Protein AF-A0A6N9CS00-F1 (afdb_monomer)

Structure (mmCIF, N/CA/C/O backbone):
data_AF-A0A6N9CS00-F1
#
_entry.id   AF-A0A6N9CS00-F1
#
loop_
_atom_site.group_PDB
_atom_site.id
_atom_site.type_symbol
_atom_site.label_atom_id
_atom_site.label_alt_id
_atom_site.label_comp_id
_atom_site.label_asym_id
_atom_site.label_entity_id
_atom_site.label_seq_id
_atom_site.pdbx_PDB_ins_code
_atom_site.Cartn_x
_atom_site.Cartn_y
_atom_site.Cartn_z
_atom_site.occupancy
_atom_site.B_iso_or_equiv
_atom_site.auth_seq_id
_atom_site.auth_comp_id
_atom_site.auth_asym_id
_atom_site.auth_atom_id
_atom_site.pdbx_PDB_model_num
ATOM 1 N N . MET A 1 1 ? 50.406 -4.385 -20.355 1.00 75.94 1 MET A N 1
ATOM 2 C CA . MET A 1 1 ? 49.691 -4.016 -19.110 1.00 75.94 1 MET A CA 1
ATOM 3 C C . MET A 1 1 ? 48.475 -3.121 -19.361 1.00 75.94 1 MET A C 1
ATOM 5 O O . MET A 1 1 ? 47.387 -3.531 -18.997 1.00 75.94 1 MET A O 1
ATOM 9 N N . ARG A 1 2 ? 48.601 -1.969 -20.044 1.00 88.00 2 ARG A N 1
ATOM 10 C CA . ARG A 1 2 ? 47.455 -1.076 -20.347 1.00 88.00 2 ARG A CA 1
ATOM 11 C C . ARG A 1 2 ? 46.320 -1.743 -21.143 1.00 88.00 2 ARG A C 1
ATOM 13 O O . ARG A 1 2 ? 45.169 -1.620 -20.753 1.00 88.00 2 ARG A O 1
ATOM 20 N N . LEU A 1 3 ? 46.646 -2.503 -22.193 1.00 91.25 3 LEU A N 1
ATOM 21 C CA . LEU A 1 3 ? 45.647 -3.231 -22.994 1.00 91.25 3 LEU A CA 1
ATOM 22 C C . LEU A 1 3 ? 44.893 -4.287 -22.167 1.00 91.25 3 LEU A C 1
ATOM 24 O O . LEU A 1 3 ? 43.679 -4.395 -22.264 1.00 91.25 3 LEU A O 1
ATOM 28 N N . LEU A 1 4 ? 45.610 -5.015 -21.307 1.00 92.88 4 LEU A N 1
ATOM 29 C CA . LEU A 1 4 ? 45.030 -6.038 -20.434 1.00 92.88 4 LEU A CA 1
ATOM 30 C C . LEU A 1 4 ? 44.047 -5.422 -19.426 1.00 92.88 4 LEU A C 1
ATOM 32 O O . LEU A 1 4 ? 42.964 -5.955 -19.228 1.00 92.88 4 LEU A O 1
ATOM 36 N N . ILE A 1 5 ? 44.389 -4.263 -18.854 1.00 95.31 5 ILE A N 1
ATO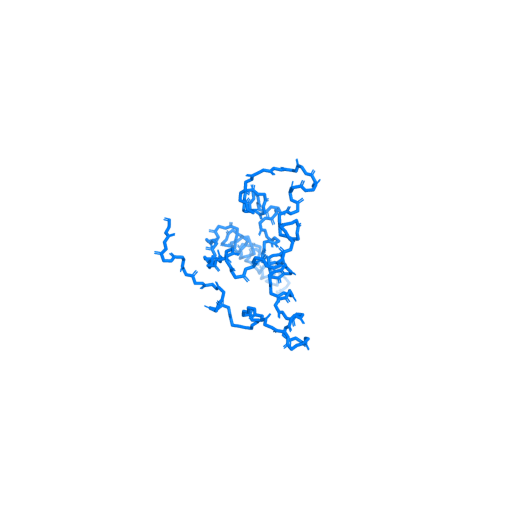M 37 C CA . ILE A 1 5 ? 43.504 -3.520 -17.946 1.00 95.31 5 ILE A CA 1
ATOM 38 C C . ILE A 1 5 ? 42.234 -3.064 -18.675 1.00 95.31 5 ILE A C 1
ATOM 40 O O . ILE A 1 5 ? 41.142 -3.244 -18.150 1.00 95.31 5 ILE A O 1
ATOM 44 N N . ILE A 1 6 ? 42.356 -2.527 -19.894 1.00 96.62 6 ILE A N 1
ATOM 45 C CA . ILE A 1 6 ? 41.197 -2.083 -20.687 1.00 96.62 6 ILE A CA 1
ATOM 46 C C . ILE A 1 6 ? 40.255 -3.255 -20.981 1.00 96.62 6 ILE A C 1
ATOM 48 O O . ILE A 1 6 ? 39.047 -3.123 -20.804 1.00 96.62 6 ILE A O 1
ATOM 52 N N . VAL A 1 7 ? 40.802 -4.408 -21.378 1.00 96.56 7 VAL A N 1
ATOM 53 C CA . VAL A 1 7 ? 40.005 -5.614 -21.647 1.00 96.56 7 VAL A CA 1
ATOM 54 C C . VAL A 1 7 ? 39.290 -6.086 -20.382 1.00 96.56 7 VAL A C 1
ATOM 56 O O . VAL A 1 7 ? 38.091 -6.339 -20.427 1.00 96.56 7 VAL A O 1
ATOM 59 N N . VAL A 1 8 ? 39.982 -6.146 -19.242 1.00 96.94 8 VAL A N 1
ATOM 60 C CA . VAL A 1 8 ? 39.372 -6.557 -17.966 1.00 96.94 8 VAL A CA 1
ATOM 61 C C . VAL A 1 8 ? 38.256 -5.600 -17.543 1.00 96.94 8 VAL A C 1
ATOM 63 O O . VAL A 1 8 ? 37.189 -6.056 -17.143 1.00 96.94 8 VAL A O 1
ATOM 66 N N . VAL A 1 9 ? 38.456 -4.287 -17.676 1.00 96.94 9 VAL A N 1
ATOM 67 C CA . VAL A 1 9 ? 37.423 -3.290 -17.352 1.00 96.94 9 VAL A CA 1
ATOM 68 C C . VAL A 1 9 ? 36.222 -3.416 -18.290 1.00 96.94 9 VAL A C 1
ATOM 70 O O . VAL A 1 9 ? 35.089 -3.415 -17.821 1.00 96.94 9 VAL A O 1
ATOM 73 N N . ALA A 1 10 ? 36.439 -3.583 -19.596 1.00 96.94 10 ALA A N 1
ATOM 74 C CA . ALA A 1 10 ? 35.349 -3.777 -20.552 1.00 96.94 10 ALA A CA 1
ATOM 75 C C . ALA A 1 10 ? 34.547 -5.060 -20.259 1.00 96.94 10 ALA A C 1
ATOM 77 O O . ALA A 1 10 ? 33.315 -5.045 -20.286 1.00 96.94 10 ALA A O 1
ATOM 78 N N . LEU A 1 11 ? 35.226 -6.157 -19.910 1.00 97.19 11 LEU A N 1
ATOM 79 C CA . LEU A 1 11 ? 34.578 -7.406 -19.498 1.00 97.19 11 LEU A CA 1
ATOM 80 C C . LEU A 1 11 ? 33.794 -7.240 -18.188 1.00 97.19 11 LEU A C 1
ATOM 82 O O . LEU A 1 11 ? 32.672 -7.724 -18.079 1.00 97.19 11 LEU A O 1
ATOM 86 N N . ALA A 1 12 ? 34.333 -6.507 -17.214 1.00 96.88 12 ALA A N 1
ATOM 87 C CA . ALA A 1 12 ? 33.630 -6.229 -15.964 1.00 96.88 12 ALA A CA 1
ATOM 88 C C . ALA A 1 12 ? 32.376 -5.363 -16.181 1.00 96.88 12 ALA A C 1
ATOM 90 O O . ALA A 1 12 ? 31.329 -5.648 -15.607 1.00 96.88 12 ALA A O 1
ATOM 91 N N . LEU A 1 13 ? 32.455 -4.338 -17.037 1.00 96.81 13 LEU A N 1
ATOM 92 C CA . LEU A 1 13 ? 31.320 -3.464 -17.354 1.00 96.81 13 LEU A CA 1
ATOM 93 C C . LEU A 1 13 ? 30.221 -4.194 -18.133 1.00 96.81 13 LEU A C 1
ATOM 95 O O . LEU A 1 13 ? 29.041 -4.005 -17.852 1.00 96.81 13 LEU A O 1
ATOM 99 N N . THR A 1 14 ? 30.595 -5.044 -19.090 1.00 95.00 14 THR A N 1
ATOM 100 C CA . THR A 1 14 ? 29.625 -5.862 -19.838 1.00 95.00 14 THR A CA 1
ATOM 101 C C . THR A 1 14 ? 28.945 -6.889 -18.937 1.00 95.00 14 THR A C 1
ATOM 103 O O . THR A 1 14 ? 27.725 -7.032 -19.005 1.00 95.00 14 THR A O 1
ATOM 106 N N . LEU A 1 15 ? 29.699 -7.535 -18.039 1.00 95.56 15 LEU A N 1
ATOM 107 C CA . LEU A 1 15 ? 29.137 -8.433 -17.033 1.00 95.56 15 LEU A CA 1
ATOM 108 C C . LEU A 1 15 ? 28.180 -7.691 -16.092 1.00 95.56 15 LEU A C 1
ATOM 110 O O . LEU A 1 15 ? 27.067 -8.162 -15.887 1.00 95.56 15 LEU A O 1
ATOM 114 N N . TRP A 1 16 ? 28.573 -6.521 -15.575 1.00 94.62 16 TRP A N 1
ATOM 115 C CA . TRP A 1 16 ? 27.708 -5.675 -14.744 1.00 94.62 16 TRP A CA 1
ATOM 116 C C . TRP A 1 16 ? 26.411 -5.316 -15.467 1.00 94.62 16 TRP A C 1
ATOM 118 O O . TRP A 1 16 ? 25.324 -5.424 -14.903 1.00 94.62 16 TRP A O 1
ATOM 128 N N . PHE A 1 17 ? 26.505 -4.864 -16.719 1.00 94.00 17 PHE A N 1
ATOM 129 C CA . PHE A 1 17 ? 25.325 -4.492 -17.491 1.00 94.00 17 PHE A CA 1
ATOM 130 C C . PHE A 1 17 ? 24.374 -5.687 -17.643 1.00 94.00 17 PHE A C 1
ATOM 132 O O . PHE A 1 17 ? 23.186 -5.567 -17.340 1.00 94.00 17 PHE A O 1
ATOM 139 N N . TRP A 1 18 ? 24.906 -6.857 -18.004 1.00 92.69 18 TRP A N 1
ATOM 140 C CA . TRP A 1 18 ? 24.124 -8.081 -18.176 1.00 92.69 18 TRP A CA 1
ATOM 141 C C . TRP A 1 18 ? 23.458 -8.564 -16.878 1.00 92.69 18 TRP A C 1
ATOM 143 O O . TRP A 1 18 ? 22.273 -8.908 -16.884 1.00 92.69 18 TRP A O 1
ATOM 153 N N . THR A 1 19 ? 24.171 -8.541 -15.747 1.00 92.19 19 THR A N 1
ATOM 154 C CA . THR A 1 19 ? 23.593 -8.921 -14.448 1.00 92.19 19 THR A CA 1
ATOM 155 C C . THR A 1 19 ? 22.532 -7.927 -13.989 1.00 92.19 19 THR A C 1
ATOM 157 O O . THR A 1 19 ? 21.490 -8.342 -13.486 1.00 92.19 19 THR A O 1
ATOM 160 N N . SER A 1 20 ? 22.747 -6.628 -14.216 1.00 89.06 20 SER A N 1
ATOM 161 C CA . SER A 1 20 ? 21.789 -5.585 -13.841 1.00 89.06 20 SER A CA 1
ATOM 162 C C . SER A 1 20 ? 20.470 -5.696 -14.611 1.00 89.06 20 SER A C 1
ATOM 164 O O . SER A 1 20 ? 19.400 -5.554 -14.023 1.00 89.06 20 SER A O 1
ATOM 166 N N . GLU A 1 21 ? 20.534 -6.007 -15.905 1.00 89.06 21 GLU A N 1
ATOM 167 C CA . GLU A 1 21 ? 19.356 -6.201 -16.751 1.00 89.06 21 GLU A CA 1
ATOM 168 C C . GLU A 1 21 ? 18.607 -7.479 -16.365 1.00 89.06 21 GLU A C 1
ATOM 170 O O . GLU A 1 21 ? 17.385 -7.476 -16.226 1.00 89.06 21 GLU A O 1
ATOM 175 N N . THR A 1 22 ? 19.343 -8.563 -16.110 1.00 87.19 22 THR A N 1
ATOM 176 C CA . THR A 1 22 ? 18.754 -9.826 -15.651 1.00 87.19 22 THR A CA 1
ATOM 177 C C . THR A 1 22 ? 18.038 -9.641 -14.313 1.00 87.19 22 THR A C 1
ATOM 179 O O . THR A 1 22 ? 16.895 -10.061 -14.168 1.00 87.19 22 THR A O 1
ATOM 182 N N . GLN A 1 23 ? 18.658 -8.949 -13.351 1.00 85.12 23 GLN A N 1
ATOM 183 C CA . GLN A 1 23 ? 18.031 -8.649 -12.063 1.00 85.12 23 GLN A CA 1
ATOM 184 C C . GLN A 1 23 ? 16.757 -7.810 -12.229 1.00 85.12 23 GLN A C 1
ATOM 186 O O . GLN A 1 23 ? 15.753 -8.103 -11.585 1.00 85.12 23 GLN A O 1
ATOM 191 N N . ARG A 1 24 ? 16.769 -6.794 -13.103 1.00 82.44 24 ARG A N 1
ATOM 192 C CA . ARG A 1 24 ? 15.582 -5.966 -13.379 1.00 82.44 24 ARG A CA 1
ATOM 193 C C . ARG A 1 24 ? 14.423 -6.795 -13.920 1.00 82.44 24 ARG A C 1
ATOM 195 O O . ARG A 1 24 ? 13.307 -6.625 -13.444 1.00 82.44 24 ARG A O 1
ATOM 202 N N . ARG A 1 25 ? 14.688 -7.704 -14.862 1.00 82.31 25 ARG A N 1
ATOM 203 C CA . ARG A 1 25 ? 13.663 -8.602 -15.420 1.00 82.31 25 ARG A CA 1
ATOM 204 C C . ARG A 1 25 ? 13.099 -9.543 -14.368 1.00 82.31 25 ARG A C 1
ATOM 206 O O . ARG A 1 25 ? 11.890 -9.618 -14.220 1.00 82.31 25 ARG A O 1
ATOM 213 N N . MET A 1 26 ? 13.967 -10.179 -13.583 1.00 82.00 26 MET A N 1
ATOM 214 C CA . MET A 1 26 ? 13.540 -11.098 -12.524 1.00 82.00 26 MET A CA 1
ATOM 215 C C . MET A 1 26 ? 12.653 -10.412 -11.480 1.00 82.00 26 MET A C 1
ATOM 217 O O . MET A 1 26 ? 11.714 -11.026 -10.995 1.00 82.00 26 MET A O 1
ATOM 221 N N . VAL A 1 27 ? 12.936 -9.151 -11.135 1.00 79.12 27 VAL A N 1
ATOM 222 C CA . VAL A 1 27 ? 12.090 -8.369 -10.219 1.00 79.12 27 VAL A CA 1
ATOM 223 C C . VAL A 1 27 ? 10.778 -7.957 -10.887 1.00 79.12 27 VAL A C 1
ATOM 225 O O . VAL A 1 27 ? 9.735 -8.033 -10.250 1.00 79.12 27 VAL A O 1
ATOM 228 N N . ALA A 1 28 ? 10.814 -7.544 -12.156 1.00 77.31 28 ALA A N 1
ATOM 229 C CA . ALA A 1 28 ? 9.620 -7.131 -12.892 1.00 77.31 28 ALA A CA 1
ATOM 230 C C . ALA A 1 28 ? 8.642 -8.287 -13.166 1.00 77.31 28 ALA A C 1
ATOM 232 O O . ALA A 1 28 ? 7.448 -8.049 -13.292 1.00 77.31 28 ALA A O 1
ATOM 233 N N . GLU A 1 29 ? 9.145 -9.517 -13.265 1.00 77.44 29 GLU A N 1
ATOM 234 C CA . GLU A 1 29 ? 8.356 -10.731 -13.5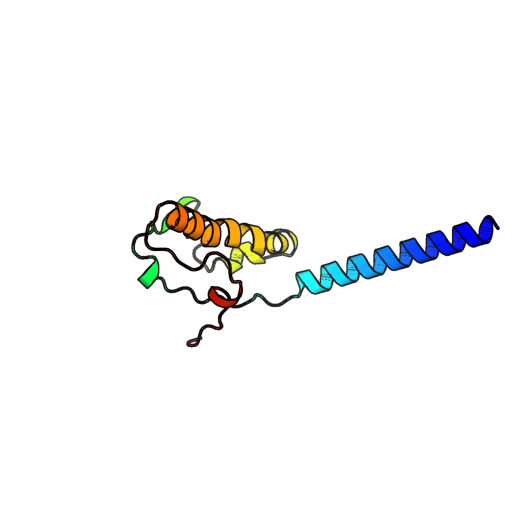17 1.00 77.44 29 GLU A CA 1
ATOM 235 C C . GLU A 1 29 ? 8.086 -11.542 -12.235 1.00 77.44 29 GLU A C 1
ATOM 237 O O . GLU A 1 29 ? 7.468 -12.608 -12.293 1.00 77.44 29 GLU A O 1
ATOM 242 N N . ALA A 1 30 ? 8.566 -11.079 -11.075 1.00 80.50 30 ALA A N 1
ATOM 243 C CA . ALA A 1 30 ? 8.354 -11.779 -9.816 1.00 80.50 30 ALA A CA 1
ATOM 244 C C . ALA A 1 30 ? 6.856 -11.795 -9.464 1.00 80.50 30 ALA A C 1
ATOM 246 O O . ALA A 1 30 ? 6.207 -10.749 -9.512 1.00 80.50 30 ALA A O 1
ATOM 247 N N . PRO A 1 31 ? 6.294 -12.953 -9.073 1.00 82.44 31 PRO A N 1
ATOM 248 C CA . PRO A 1 31 ? 4.898 -13.019 -8.676 1.00 82.44 31 PRO A CA 1
ATOM 249 C C . PRO A 1 31 ? 4.663 -12.193 -7.411 1.00 82.44 31 PRO A C 1
ATOM 251 O O . PRO A 1 31 ? 5.492 -12.178 -6.495 1.00 82.44 31 PRO A O 1
ATOM 254 N N . LEU A 1 32 ? 3.492 -11.562 -7.339 1.00 86.12 32 LEU A N 1
ATOM 255 C CA . LEU A 1 32 ? 3.057 -10.870 -6.135 1.00 86.12 32 LEU A CA 1
ATOM 256 C C . LEU A 1 32 ? 2.951 -11.855 -4.971 1.00 86.12 32 LEU A C 1
ATOM 258 O O . LEU A 1 32 ? 2.349 -12.926 -5.088 1.00 86.12 32 LEU A O 1
ATOM 262 N N . LEU A 1 33 ? 3.529 -11.479 -3.831 1.00 89.31 33 LEU A N 1
ATOM 263 C CA . LEU A 1 33 ? 3.348 -12.240 -2.605 1.00 89.31 33 LEU A CA 1
ATOM 264 C C . LEU A 1 33 ? 1.902 -12.058 -2.135 1.00 89.31 33 LEU A C 1
ATOM 266 O O . LEU A 1 33 ? 1.475 -10.913 -1.956 1.00 89.31 33 LEU A O 1
ATOM 270 N N . PRO A 1 34 ? 1.150 -13.149 -1.908 1.00 89.62 34 PRO A N 1
ATOM 271 C CA . PRO A 1 34 ? -0.226 -13.036 -1.461 1.00 89.62 34 PRO A CA 1
ATOM 272 C C . PRO A 1 34 ? -0.270 -12.346 -0.100 1.00 89.62 34 PRO A C 1
ATOM 274 O O . PRO A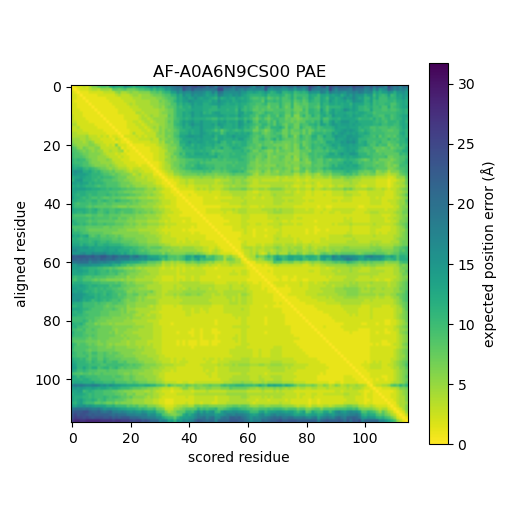 1 34 ? 0.650 -12.488 0.707 1.00 89.62 34 PRO A O 1
ATOM 277 N N . VAL A 1 35 ? -1.337 -11.596 0.138 1.00 89.38 35 VAL A N 1
ATOM 278 C CA . VAL A 1 35 ? -1.648 -10.975 1.424 1.00 89.38 35 VAL A CA 1
ATOM 279 C C . VAL A 1 35 ? -3.105 -11.282 1.711 1.00 89.38 35 VAL A C 1
ATOM 281 O O . VAL A 1 35 ? -3.962 -11.028 0.867 1.00 89.38 35 VAL A O 1
ATOM 284 N N . ASN A 1 36 ? -3.391 -11.805 2.898 1.00 85.62 36 ASN A N 1
ATOM 285 C CA . ASN A 1 36 ? -4.768 -11.932 3.353 1.00 85.62 36 ASN A CA 1
ATOM 286 C C . ASN A 1 36 ? -5.242 -10.579 3.898 1.00 85.62 36 ASN A C 1
ATOM 288 O O . ASN A 1 36 ? -4.600 -10.000 4.778 1.00 85.62 36 ASN A O 1
ATOM 292 N N . PHE A 1 37 ? -6.361 -10.082 3.374 1.00 88.50 37 PHE A N 1
ATOM 293 C CA . PHE A 1 37 ? -6.966 -8.825 3.793 1.00 88.50 37 PHE A CA 1
ATOM 294 C C . PHE A 1 37 ? -8.449 -9.014 4.127 1.00 88.50 37 PHE A C 1
ATOM 296 O O . PHE A 1 37 ? -9.304 -9.130 3.247 1.00 88.50 37 PHE A O 1
ATOM 303 N N . ALA A 1 38 ? -8.771 -8.980 5.419 1.00 90.25 38 ALA A N 1
ATOM 304 C CA . ALA A 1 38 ? -10.144 -9.055 5.898 1.00 90.25 38 ALA A CA 1
ATOM 305 C C . ALA A 1 38 ? -10.725 -7.649 6.125 1.00 90.25 38 ALA A C 1
ATOM 307 O O . ALA A 1 38 ? -10.362 -6.949 7.073 1.00 90.25 38 ALA A O 1
ATOM 308 N N . HIS A 1 39 ? -11.707 -7.255 5.307 1.00 92.88 39 HIS A N 1
ATOM 309 C CA . HIS A 1 39 ? -12.459 -6.005 5.504 1.00 92.88 39 HIS A CA 1
ATOM 310 C C . HIS A 1 39 ? -13.141 -5.935 6.881 1.00 92.88 39 HIS A C 1
ATOM 312 O O . HIS A 1 39 ? -13.306 -4.852 7.439 1.00 92.88 39 HIS A O 1
ATOM 318 N N . ALA A 1 40 ? -13.518 -7.086 7.452 1.00 93.94 40 ALA A N 1
ATOM 319 C CA . ALA A 1 40 ? -14.128 -7.165 8.778 1.00 93.94 40 ALA A CA 1
ATOM 320 C C . ALA A 1 40 ? -13.227 -6.580 9.882 1.00 93.94 40 ALA A C 1
ATOM 322 O O . ALA A 1 40 ? -13.740 -5.933 10.799 1.00 93.94 40 ALA A O 1
ATOM 323 N N . ASP A 1 41 ? -11.909 -6.747 9.748 1.00 94.12 41 ASP A N 1
ATOM 324 C CA . ASP A 1 41 ? -10.912 -6.258 10.706 1.00 94.12 41 ASP A CA 1
ATOM 325 C C . ASP A 1 41 ? -10.599 -4.764 10.518 1.00 94.12 41 ASP A C 1
ATOM 327 O O . ASP A 1 41 ? -10.089 -4.121 11.430 1.00 94.12 41 ASP A O 1
ATOM 331 N N . HIS A 1 42 ? -10.972 -4.188 9.369 1.00 95.75 42 HIS A N 1
ATOM 332 C CA . HIS A 1 42 ? -10.717 -2.789 8.998 1.00 95.75 42 HIS A CA 1
ATOM 333 C C . HIS A 1 42 ? -11.988 -1.931 8.969 1.00 95.75 42 HIS A C 1
ATOM 335 O O . HIS A 1 42 ? -11.976 -0.799 8.500 1.00 95.75 42 HIS A O 1
ATOM 341 N N . ARG A 1 43 ? -13.107 -2.440 9.493 1.00 95.75 43 ARG A N 1
ATOM 342 C CA . ARG A 1 43 ? -14.422 -1.769 9.457 1.00 95.75 43 ARG A CA 1
ATOM 343 C C . ARG A 1 43 ? -14.479 -0.401 10.153 1.00 95.75 43 ARG A C 1
ATOM 345 O O . ARG A 1 43 ? -15.469 0.307 10.006 1.00 95.75 43 ARG A O 1
ATOM 352 N N . THR A 1 44 ? -13.491 -0.086 10.990 1.00 95.38 44 THR A N 1
ATOM 353 C CA . THR A 1 44 ? -13.367 1.205 11.684 1.00 95.38 44 THR A CA 1
ATOM 354 C C . THR A 1 44 ? -12.591 2.238 10.877 1.00 95.38 44 THR A C 1
ATOM 356 O O . THR A 1 44 ? -12.628 3.414 11.229 1.00 95.38 44 THR A O 1
ATOM 359 N N . GLU A 1 45 ? -11.898 1.813 9.821 1.00 96.50 45 GLU A N 1
ATOM 360 C CA . GLU A 1 45 ? -11.180 2.703 8.916 1.00 96.50 45 GLU A CA 1
ATOM 361 C C . GLU A 1 45 ? -12.147 3.347 7.930 1.00 96.50 45 GLU A C 1
ATOM 363 O O . GLU A 1 45 ? -13.162 2.756 7.543 1.00 96.50 45 GLU A O 1
ATOM 368 N N . ASN A 1 46 ? -11.840 4.570 7.502 1.00 96.00 46 ASN A N 1
ATOM 369 C CA . ASN A 1 46 ? -12.641 5.206 6.474 1.00 96.00 46 ASN A CA 1
ATOM 370 C C . ASN A 1 46 ? -12.333 4.550 5.125 1.00 96.00 46 ASN A C 1
ATOM 372 O O . ASN A 1 46 ? -11.173 4.412 4.743 1.00 96.00 46 ASN A O 1
ATOM 376 N N . CYS A 1 47 ? -13.371 4.184 4.369 1.00 93.62 47 CYS A N 1
ATOM 377 C CA . CYS A 1 47 ? -13.218 3.475 3.099 1.00 93.62 47 CYS A CA 1
ATOM 378 C C . CYS A 1 47 ? -12.259 4.201 2.148 1.00 93.62 47 CYS A C 1
ATOM 380 O O . CYS A 1 47 ? -11.498 3.555 1.435 1.00 93.62 47 CYS A O 1
ATOM 382 N N . VAL A 1 48 ? -12.291 5.538 2.148 1.00 94.00 48 VAL A N 1
ATOM 383 C CA . VAL A 1 48 ? -11.482 6.378 1.253 1.00 94.00 48 VAL A CA 1
ATOM 384 C C . VAL A 1 48 ? -10.004 6.460 1.639 1.00 94.00 48 VAL A C 1
ATOM 386 O O . VAL A 1 48 ? -9.206 6.884 0.808 1.00 94.00 48 VAL A O 1
ATOM 389 N N . ASP A 1 49 ? -9.629 6.031 2.847 1.00 94.50 49 ASP A N 1
ATOM 390 C CA . ASP A 1 49 ? -8.224 5.982 3.272 1.00 94.50 49 ASP A CA 1
ATOM 391 C C . ASP A 1 49 ? -7.472 4.852 2.550 1.00 94.50 49 ASP A C 1
ATOM 393 O O . ASP A 1 49 ? -6.268 4.946 2.324 1.00 94.50 49 ASP A O 1
ATOM 397 N N . CYS A 1 50 ? -8.188 3.797 2.138 1.00 94.50 50 CYS A N 1
ATOM 398 C CA . CYS A 1 50 ? -7.657 2.723 1.294 1.00 94.50 50 CYS A CA 1
ATOM 399 C C . CYS A 1 50 ? -8.114 2.882 -0.163 1.00 94.50 50 CYS A C 1
ATOM 401 O O . CYS A 1 50 ? -7.299 2.905 -1.083 1.00 94.50 50 CYS A O 1
ATOM 403 N N . HIS A 1 51 ? -9.420 3.049 -0.380 1.00 93.62 51 HIS A N 1
ATOM 404 C CA . HIS A 1 51 ? -10.021 3.273 -1.693 1.00 93.62 51 HIS A CA 1
ATOM 405 C C . HIS A 1 51 ? -10.000 4.755 -2.074 1.00 93.62 51 HIS A C 1
ATOM 407 O O . HIS A 1 51 ? -11.042 5.385 -2.287 1.00 93.62 51 HIS A O 1
ATOM 413 N N . HIS A 1 52 ? -8.798 5.324 -2.195 1.00 93.62 52 HIS A N 1
ATOM 414 C CA . HIS A 1 52 ? -8.625 6.709 -2.649 1.00 93.62 52 HIS A CA 1
ATOM 415 C C . HIS A 1 52 ? -9.243 6.945 -4.042 1.00 93.62 52 HIS A C 1
ATOM 417 O O . HIS A 1 52 ? -9.683 8.055 -4.357 1.00 93.62 52 HIS A O 1
ATOM 423 N N . ASN A 1 53 ? -9.391 5.871 -4.827 1.00 92.38 53 ASN A N 1
ATOM 424 C CA . ASN A 1 53 ? -10.066 5.852 -6.120 1.00 92.38 53 ASN A CA 1
ATOM 425 C C . ASN A 1 53 ? -11.534 6.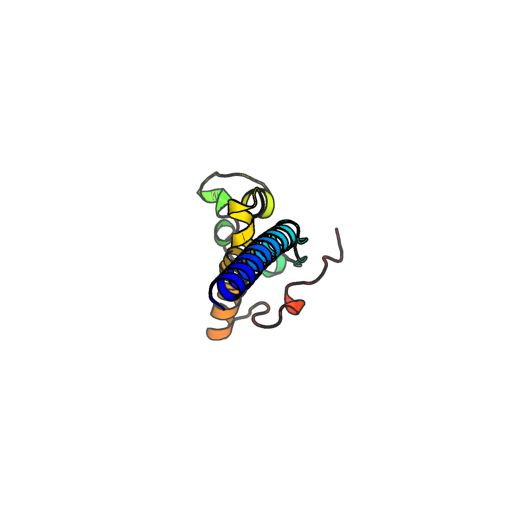325 -6.068 1.00 92.38 53 ASN A C 1
ATOM 427 O O . ASN A 1 53 ? -12.069 6.801 -7.071 1.00 92.38 53 ASN A O 1
ATOM 431 N N . PHE A 1 54 ? -12.198 6.238 -4.909 1.00 91.81 54 PHE A N 1
ATOM 432 C CA . PHE A 1 54 ? -13.555 6.768 -4.729 1.00 91.81 54 PHE A CA 1
ATOM 433 C C . PHE A 1 54 ? -13.594 8.297 -4.704 1.00 91.81 54 PHE A C 1
ATOM 435 O O . PHE A 1 54 ? -14.602 8.898 -5.079 1.00 91.81 54 PHE A O 1
ATOM 442 N N . VAL A 1 55 ? -12.500 8.927 -4.278 1.00 93.12 55 VAL A N 1
ATOM 443 C CA . VAL A 1 55 ? -12.386 10.384 -4.183 1.00 93.12 55 VAL A CA 1
ATOM 444 C C . VAL A 1 55 ? -11.901 10.964 -5.506 1.00 93.12 55 VAL A C 1
ATOM 446 O O . VAL A 1 55 ? -12.517 11.891 -6.033 1.00 93.12 55 VAL A O 1
ATOM 449 N N . ASP A 1 56 ? -10.825 10.405 -6.061 1.00 91.50 56 ASP A N 1
ATOM 450 C CA . ASP A 1 56 ? -10.201 10.914 -7.289 1.00 91.50 56 ASP A CA 1
ATOM 451 C C . ASP A 1 56 ? -10.890 10.435 -8.585 1.00 91.50 56 ASP A C 1
ATOM 453 O O . ASP A 1 56 ? -10.629 10.978 -9.659 1.00 91.50 56 ASP A O 1
ATOM 457 N N . ARG A 1 57 ? -11.827 9.479 -8.476 1.00 91.38 57 ARG A N 1
ATOM 458 C CA . ARG A 1 57 ? -12.632 8.914 -9.574 1.00 91.38 57 ARG A CA 1
ATOM 459 C C . ARG A 1 57 ? -11.803 8.205 -10.650 1.00 91.38 57 ARG A C 1
ATOM 461 O O . ARG A 1 57 ? -12.210 8.159 -11.810 1.00 91.38 57 ARG A O 1
ATOM 468 N N . THR A 1 58 ? -10.659 7.638 -10.275 1.00 88.25 58 THR A N 1
ATOM 469 C CA . THR A 1 58 ? -9.733 6.971 -11.206 1.00 88.25 58 THR A CA 1
ATOM 470 C C . THR A 1 58 ? -10.098 5.522 -11.547 1.00 88.25 58 THR A C 1
ATOM 472 O O . THR A 1 58 ? -9.524 4.966 -12.482 1.00 88.25 58 THR A O 1
ATOM 475 N N . GLY A 1 59 ? -11.078 4.909 -10.871 1.00 80.44 59 GLY A N 1
ATOM 476 C CA . GLY A 1 59 ? -11.559 3.564 -11.212 1.00 80.44 59 GLY A CA 1
ATOM 477 C C . GLY A 1 59 ? -12.392 2.898 -10.115 1.00 80.44 59 GLY A C 1
ATOM 478 O O . GLY A 1 59 ? -12.623 3.484 -9.059 1.00 80.44 59 GLY A O 1
ATOM 479 N N . SER A 1 60 ? -12.847 1.665 -10.362 1.00 74.12 60 SER A N 1
ATOM 480 C CA . SER A 1 60 ? -13.660 0.856 -9.431 1.00 74.12 60 SER A CA 1
ATOM 481 C C . SER A 1 60 ? -13.172 -0.599 -9.306 1.00 74.12 60 SER A C 1
ATOM 483 O O . SER A 1 60 ? -13.986 -1.506 -9.145 1.00 74.12 60 SER A O 1
ATOM 485 N N . GLY A 1 61 ? -11.864 -0.822 -9.454 1.00 83.44 61 GLY A N 1
ATOM 486 C CA . GLY A 1 61 ? -11.235 -2.146 -9.496 1.00 83.44 61 GLY A CA 1
ATOM 487 C C . GLY A 1 61 ? -10.399 -2.487 -8.261 1.00 83.44 61 GLY A C 1
ATOM 488 O O . GLY A 1 61 ? -10.496 -1.830 -7.221 1.00 83.44 61 GLY A O 1
ATOM 489 N N . LEU A 1 62 ? -9.574 -3.525 -8.394 1.00 87.50 62 LEU A N 1
ATOM 490 C CA . LEU A 1 62 ? -8.590 -3.927 -7.393 1.00 87.50 62 LEU A CA 1
ATOM 491 C C . LEU A 1 62 ? -7.419 -2.943 -7.373 1.00 87.50 62 LEU A C 1
ATOM 493 O O . LEU A 1 62 ? -7.106 -2.289 -8.366 1.00 87.50 62 LEU A O 1
ATOM 497 N N . CYS A 1 63 ? -6.704 -2.889 -6.251 1.00 90.56 63 CYS A N 1
ATOM 498 C CA . CYS A 1 63 ? -5.530 -2.031 -6.104 1.00 90.56 63 CYS A CA 1
ATOM 499 C C . CYS A 1 63 ? -4.486 -2.314 -7.205 1.00 90.56 63 CYS A C 1
ATOM 501 O O . CYS A 1 63 ? -3.910 -1.394 -7.788 1.00 90.56 63 CYS A O 1
ATOM 503 N N . PHE A 1 64 ? -4.278 -3.594 -7.528 1.00 89.50 64 PHE A N 1
ATOM 504 C CA . PHE A 1 64 ? -3.278 -4.041 -8.501 1.00 89.50 64 PHE A CA 1
ATOM 505 C C . PHE A 1 64 ? -3.615 -3.660 -9.948 1.00 89.50 64 PHE A C 1
ATOM 507 O O . PHE A 1 64 ? -2.692 -3.468 -10.737 1.00 89.50 64 PHE A O 1
ATOM 514 N N . ASP A 1 65 ? -4.889 -3.399 -10.269 1.00 90.19 65 ASP A N 1
ATOM 515 C CA . ASP A 1 65 ? -5.303 -2.934 -11.602 1.00 90.19 65 ASP A CA 1
ATOM 516 C C . ASP A 1 65 ? -4.603 -1.617 -11.991 1.00 90.19 65 ASP A C 1
ATOM 518 O O . ASP A 1 65 ? -4.359 -1.349 -13.169 1.00 90.19 65 ASP A O 1
ATOM 522 N N . CYS A 1 66 ? -4.252 -0.797 -10.993 1.00 91.44 66 CYS A N 1
ATOM 523 C CA . CYS A 1 66 ? -3.503 0.446 -11.166 1.00 91.44 66 CYS A CA 1
ATOM 524 C C . CYS A 1 66 ? -2.054 0.329 -10.683 1.00 91.44 66 CYS A C 1
ATOM 526 O O . CYS A 1 66 ? -1.144 0.791 -11.373 1.00 91.44 66 CYS A O 1
ATOM 528 N N . HIS A 1 67 ? -1.834 -0.271 -9.512 1.00 92.00 67 HIS A N 1
ATOM 529 C CA . HIS A 1 67 ? -0.534 -0.269 -8.839 1.00 92.00 67 HIS A CA 1
ATOM 530 C C . HIS A 1 67 ? 0.456 -1.318 -9.366 1.00 92.00 67 HIS A C 1
ATOM 532 O O . HIS A 1 67 ? 1.628 -1.279 -9.004 1.00 92.00 67 HIS A O 1
ATOM 538 N N . GLU A 1 68 ? 0.021 -2.206 -10.260 1.00 89.75 68 GLU A N 1
ATOM 539 C CA . GLU A 1 68 ? 0.884 -3.176 -10.947 1.00 89.75 68 GLU A CA 1
ATOM 540 C C . GLU A 1 68 ? 0.736 -3.114 -12.480 1.00 89.75 68 GLU A C 1
ATOM 542 O O . GLU A 1 68 ? 1.269 -3.936 -13.216 1.00 89.75 68 GLU A O 1
ATOM 547 N N . ARG A 1 69 ? 0.038 -2.099 -13.005 1.00 89.44 69 ARG A N 1
ATOM 548 C CA . ARG A 1 69 ? -0.360 -2.040 -14.424 1.00 89.44 69 ARG A CA 1
ATOM 549 C C . ARG A 1 69 ? 0.791 -2.029 -15.438 1.00 89.44 69 ARG A C 1
ATOM 551 O O . ARG A 1 69 ? 0.572 -2.284 -16.620 1.00 89.44 69 ARG A O 1
ATOM 558 N N . SER A 1 70 ? 1.978 -1.597 -15.016 1.00 88.56 70 SER A N 1
ATOM 559 C CA . SER A 1 70 ? 3.192 -1.537 -15.832 1.00 88.56 70 SER A CA 1
ATOM 560 C C . SER A 1 70 ? 4.423 -1.604 -14.934 1.00 88.56 70 SER A C 1
ATOM 562 O O . SER A 1 70 ? 4.350 -1.272 -13.752 1.00 88.56 70 SER A O 1
ATOM 564 N N . ALA A 1 71 ? 5.582 -1.946 -15.499 1.00 84.25 71 ALA A N 1
ATOM 565 C CA . ALA A 1 71 ? 6.852 -1.941 -14.767 1.00 84.25 71 ALA A CA 1
ATOM 566 C C . ALA A 1 71 ? 7.209 -0.553 -14.186 1.00 84.25 71 ALA A C 1
ATOM 568 O O . ALA A 1 71 ? 7.879 -0.452 -13.155 1.00 84.25 71 ALA A O 1
ATOM 569 N N . GLU A 1 72 ? 6.739 0.530 -14.814 1.00 86.50 72 GLU A N 1
ATOM 570 C CA . GLU A 1 72 ? 6.969 1.902 -14.340 1.00 86.50 72 GLU A CA 1
ATOM 571 C C . GLU A 1 72 ? 6.227 2.196 -13.035 1.00 86.50 72 GLU A C 1
ATOM 573 O O . GLU A 1 72 ? 6.668 3.053 -12.280 1.00 86.50 72 GLU A O 1
ATOM 578 N N . VAL A 1 73 ? 5.130 1.491 -12.749 1.00 87.94 73 VAL A N 1
ATOM 579 C CA . VAL A 1 73 ? 4.367 1.652 -11.502 1.00 87.94 73 VAL A CA 1
ATOM 580 C C . VAL A 1 73 ? 4.627 0.490 -10.545 1.00 87.94 73 VAL A C 1
ATOM 582 O O . VAL A 1 73 ? 4.844 0.720 -9.361 1.00 87.94 73 VAL A O 1
ATOM 585 N N . GLY A 1 74 ? 4.701 -0.742 -11.051 1.00 88.06 74 GLY A N 1
ATOM 586 C CA . GLY A 1 74 ? 4.840 -1.961 -10.251 1.00 88.06 74 GLY A CA 1
ATOM 587 C C . GLY A 1 74 ? 6.100 -2.000 -9.387 1.00 88.06 74 GLY A C 1
ATOM 588 O O . GLY A 1 74 ? 6.069 -2.525 -8.279 1.00 88.06 74 GLY A O 1
ATOM 589 N N . HIS A 1 75 ? 7.195 -1.357 -9.807 1.00 86.50 75 HIS A N 1
ATOM 590 C CA . HIS A 1 75 ? 8.395 -1.262 -8.964 1.00 86.50 75 HIS A CA 1
ATOM 591 C C . HIS A 1 75 ? 8.184 -0.434 -7.678 1.00 86.50 75 HIS A C 1
ATOM 593 O O . HIS A 1 75 ? 9.005 -0.507 -6.764 1.00 86.50 75 HIS A O 1
ATOM 599 N N . LEU A 1 76 ? 7.109 0.358 -7.600 1.00 91.56 76 LEU A N 1
ATOM 600 C CA . LEU A 1 76 ? 6.728 1.136 -6.419 1.00 91.56 76 LEU A CA 1
ATOM 601 C C . LEU A 1 76 ? 5.796 0.365 -5.479 1.00 91.56 76 LEU A C 1
ATOM 603 O O . LEU A 1 76 ? 5.564 0.831 -4.363 1.00 91.56 76 LEU A O 1
ATOM 607 N N . LEU A 1 77 ? 5.275 -0.789 -5.905 1.00 91.56 77 LEU A N 1
ATOM 608 C CA . LEU A 1 77 ? 4.233 -1.536 -5.206 1.00 91.56 77 LEU A CA 1
ATOM 609 C C . LEU A 1 77 ? 4.613 -1.826 -3.751 1.00 91.56 77 LEU A C 1
ATOM 611 O O . LEU A 1 77 ? 3.854 -1.520 -2.836 1.00 91.56 77 LEU A O 1
ATOM 615 N N . GLU A 1 78 ? 5.824 -2.335 -3.519 1.00 91.69 78 GLU A N 1
ATOM 616 C CA . GLU A 1 78 ? 6.305 -2.625 -2.166 1.00 91.69 78 GLU A CA 1
ATOM 617 C C . GLU A 1 78 ? 6.273 -1.371 -1.279 1.00 91.69 78 GLU A C 1
ATOM 619 O O . GLU A 1 78 ? 5.731 -1.395 -0.175 1.00 91.69 78 GLU A O 1
ATOM 624 N N . ALA A 1 79 ? 6.822 -0.257 -1.768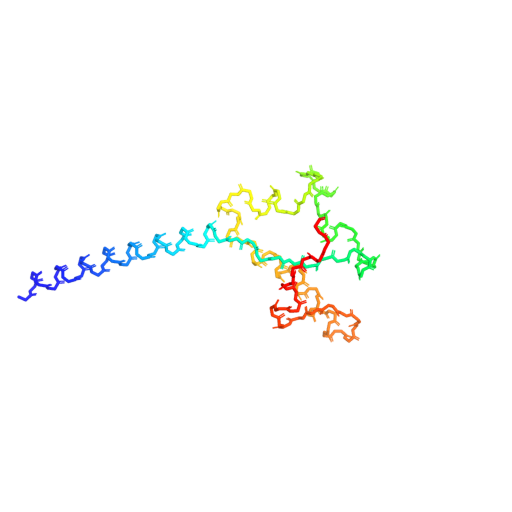 1.00 94.44 79 ALA A N 1
ATOM 625 C CA . ALA A 1 79 ? 6.892 0.983 -1.0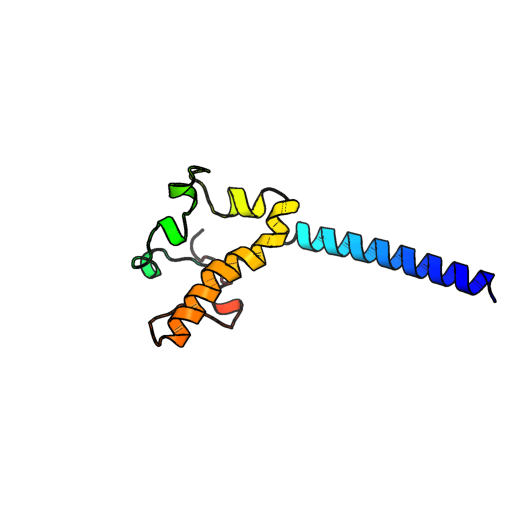06 1.00 94.44 79 ALA A CA 1
ATOM 626 C C . ALA A 1 79 ? 5.499 1.572 -0.739 1.00 94.44 79 ALA A C 1
ATOM 628 O O . ALA A 1 79 ? 5.239 2.044 0.365 1.00 94.44 79 ALA A O 1
ATOM 629 N N . GLN A 1 80 ? 4.598 1.518 -1.720 1.00 94.56 80 GLN A N 1
ATOM 630 C CA . GLN A 1 80 ? 3.238 2.045 -1.606 1.00 94.56 80 GLN A CA 1
ATOM 631 C C . GLN A 1 80 ? 2.401 1.248 -0.602 1.00 94.56 80 GLN A C 1
ATOM 633 O O . GLN A 1 80 ? 1.783 1.835 0.283 1.00 94.56 80 GLN A O 1
ATOM 638 N N . PHE A 1 81 ? 2.415 -0.084 -0.683 1.00 95.06 81 PHE A N 1
ATOM 639 C CA . PHE A 1 81 ? 1.602 -0.929 0.195 1.00 95.06 81 PHE A CA 1
ATOM 640 C C . PHE A 1 81 ? 2.204 -1.054 1.593 1.00 95.06 81 PHE A C 1
ATOM 642 O O . PHE A 1 81 ? 1.467 -1.034 2.576 1.00 95.06 81 PHE A O 1
ATOM 649 N N . HIS A 1 82 ? 3.530 -1.099 1.737 1.00 96.25 82 HIS A N 1
ATOM 650 C CA . HIS A 1 82 ? 4.135 -0.993 3.065 1.00 96.25 82 HIS A CA 1
ATOM 651 C C . HIS A 1 82 ? 3.924 0.398 3.679 1.00 96.25 82 HIS A C 1
ATOM 653 O O . HIS A 1 82 ? 3.660 0.491 4.875 1.00 96.25 82 HIS A O 1
ATOM 659 N N . GLY A 1 83 ? 3.967 1.461 2.875 1.00 96.50 83 GLY A N 1
ATOM 660 C CA . GLY A 1 83 ? 3.648 2.816 3.327 1.00 96.50 83 GLY A CA 1
ATOM 661 C C . GLY A 1 83 ? 2.187 2.991 3.755 1.00 96.50 83 GLY A C 1
ATOM 662 O O . GLY A 1 83 ? 1.903 3.761 4.663 1.00 96.50 83 GLY A O 1
ATOM 663 N N . LEU A 1 84 ? 1.253 2.259 3.146 1.00 96.12 84 LEU A N 1
ATOM 664 C CA . LEU A 1 84 ? -0.163 2.301 3.513 1.00 96.12 84 LEU A CA 1
ATOM 665 C C . LEU A 1 84 ? -0.478 1.372 4.696 1.00 96.12 84 LEU A C 1
ATOM 667 O O . LEU A 1 84 ? -0.949 1.811 5.743 1.00 96.12 84 LEU A O 1
ATOM 671 N N . CYS A 1 85 ? -0.221 0.074 4.532 1.00 96.25 85 CYS A N 1
ATOM 672 C CA . CYS A 1 85 ? -0.675 -0.961 5.455 1.00 96.25 85 CYS A CA 1
ATOM 673 C C . CYS A 1 85 ? 0.208 -1.023 6.708 1.00 96.25 85 CYS A C 1
ATOM 675 O O . CYS A 1 85 ? -0.273 -0.894 7.835 1.00 96.25 85 CYS A O 1
ATOM 677 N N . ARG A 1 86 ? 1.524 -1.203 6.523 1.00 96.75 86 ARG A N 1
ATOM 678 C CA . ARG A 1 86 ? 2.454 -1.395 7.647 1.00 96.75 86 ARG A CA 1
ATOM 679 C C . ARG A 1 86 ? 2.569 -0.123 8.475 1.00 96.75 86 ARG A C 1
ATOM 681 O O . ARG A 1 86 ? 2.548 -0.211 9.699 1.00 96.75 86 ARG A O 1
ATOM 688 N N . ASP A 1 87 ? 2.680 1.042 7.847 1.00 97.56 87 ASP A N 1
ATOM 689 C CA . ASP A 1 87 ? 2.894 2.279 8.600 1.00 97.56 87 ASP A CA 1
ATOM 690 C C . ASP A 1 87 ? 1.639 2.693 9.401 1.00 97.56 87 ASP A C 1
ATOM 692 O O . ASP A 1 87 ? 1.772 3.185 10.527 1.00 97.56 87 ASP A O 1
ATOM 696 N N . CYS A 1 88 ? 0.425 2.386 8.917 1.00 97.94 88 CYS A N 1
ATOM 697 C CA . CYS A 1 88 ? -0.801 2.505 9.718 1.00 97.94 88 CYS A CA 1
ATOM 698 C C . CYS A 1 88 ? -0.753 1.587 10.954 1.00 97.94 88 CYS A C 1
ATOM 700 O O . CYS A 1 88 ? -0.952 2.044 12.085 1.00 97.94 88 CYS A O 1
ATOM 702 N N . HIS A 1 89 ? -0.395 0.310 10.775 1.00 97.81 89 HIS A N 1
ATOM 703 C CA . HIS A 1 89 ? -0.253 -0.628 11.894 1.00 97.81 89 HIS A CA 1
ATOM 704 C C . HIS A 1 89 ? 0.823 -0.193 12.895 1.00 97.81 89 HIS A C 1
ATOM 706 O O . HIS A 1 89 ? 0.631 -0.318 14.102 1.00 97.81 89 HIS A O 1
ATOM 712 N N . VAL A 1 90 ? 1.951 0.337 12.414 1.00 98.00 90 VAL A N 1
ATOM 713 C CA . VAL A 1 90 ? 3.027 0.861 13.267 1.00 98.00 90 VAL A CA 1
ATOM 714 C C . VAL A 1 90 ? 2.539 2.065 14.064 1.00 98.00 90 VAL A C 1
ATOM 716 O O . VAL A 1 90 ? 2.794 2.136 15.264 1.00 98.00 90 VAL A O 1
ATOM 719 N N . THR A 1 91 ? 1.797 2.978 13.436 1.00 97.88 91 THR A N 1
ATOM 720 C CA . THR A 1 91 ? 1.200 4.135 14.119 1.00 97.88 91 THR A CA 1
ATOM 721 C C . THR A 1 91 ? 0.283 3.694 15.259 1.00 97.88 91 THR A C 1
ATOM 723 O O . THR A 1 91 ? 0.450 4.147 16.392 1.00 97.88 91 THR A O 1
ATOM 726 N N . ARG A 1 92 ? -0.626 2.749 14.989 1.00 97.62 92 ARG A N 1
ATOM 727 C CA . ARG A 1 92 ? -1.532 2.161 15.993 1.00 97.62 92 ARG A CA 1
ATOM 728 C C . ARG A 1 92 ? -0.763 1.467 17.119 1.00 97.62 92 ARG A C 1
ATOM 730 O O . ARG A 1 92 ? -1.043 1.691 18.292 1.00 97.62 92 ARG A O 1
ATOM 737 N N . GLN A 1 93 ? 0.264 0.690 16.769 1.00 97.94 93 GLN A N 1
ATOM 738 C CA . GLN A 1 93 ? 1.136 0.024 17.736 1.00 97.94 93 GLN A CA 1
ATOM 739 C C . GLN A 1 93 ? 1.820 1.018 18.680 1.00 97.94 93 GLN A C 1
ATOM 741 O O . GLN A 1 93 ? 1.870 0.783 19.885 1.00 97.94 93 GLN A O 1
ATOM 746 N N . VAL A 1 94 ? 2.343 2.127 18.152 1.00 98.06 94 VAL A N 1
ATOM 747 C CA . VAL A 1 94 ? 2.986 3.177 18.957 1.00 98.06 94 VAL A CA 1
ATOM 748 C C . VAL A 1 94 ? 1.977 3.884 19.866 1.00 98.06 94 VAL A C 1
ATOM 750 O O . VAL A 1 94 ? 2.326 4.238 20.991 1.00 98.06 94 VAL A O 1
ATOM 753 N N . ALA A 1 95 ? 0.734 4.051 19.411 1.00 97.94 95 ALA A N 1
ATOM 754 C CA . ALA A 1 95 ? -0.354 4.618 20.207 1.00 97.94 95 ALA A CA 1
ATOM 755 C C . ALA A 1 95 ? -0.882 3.667 21.302 1.00 97.94 95 ALA A C 1
ATOM 757 O O . ALA A 1 95 ? -1.572 4.115 22.215 1.00 97.94 95 ALA A O 1
ATOM 758 N N . GLY A 1 96 ? -0.536 2.376 21.248 1.00 97.94 96 GLY A N 1
ATOM 759 C CA . GLY A 1 96 ? -1.075 1.352 22.148 1.00 97.94 96 GLY A CA 1
ATOM 760 C C . GLY A 1 96 ? -2.474 0.861 21.759 1.00 97.94 96 GLY A C 1
ATOM 761 O O . GLY A 1 96 ? -3.130 0.194 22.558 1.00 97.94 96 GLY A O 1
ATOM 762 N N . ASP A 1 97 ? -2.918 1.172 20.543 1.00 97.00 97 ASP A N 1
ATOM 763 C CA . ASP A 1 97 ? -4.211 0.762 20.006 1.00 97.00 97 ASP A CA 1
ATOM 764 C C . ASP A 1 97 ? -4.155 -0.658 19.414 1.00 97.00 97 ASP A C 1
ATOM 766 O O . ASP A 1 97 ? -3.080 -1.137 19.035 1.00 97.00 97 ASP A O 1
ATOM 770 N N . PRO A 1 98 ? -5.310 -1.337 19.257 1.00 96.56 98 PRO A N 1
ATOM 771 C CA . PRO A 1 98 ? -5.399 -2.543 18.443 1.00 96.56 98 PRO A CA 1
ATOM 772 C C . PRO A 1 98 ? -4.836 -2.307 17.036 1.00 96.56 98 PRO A C 1
ATOM 774 O O . PRO A 1 98 ? -5.185 -1.336 16.360 1.00 96.56 98 PRO A O 1
ATOM 777 N N . HIS A 1 99 ? -3.956 -3.203 16.596 1.00 96.31 99 HIS A N 1
ATOM 778 C CA . HIS A 1 99 ? -3.207 -3.047 15.356 1.00 96.31 99 HIS A CA 1
ATOM 779 C C . HIS A 1 99 ? -2.975 -4.395 14.665 1.00 96.31 99 HIS A C 1
ATOM 781 O O . HIS A 1 99 ? -2.915 -5.439 15.316 1.00 96.31 99 HIS A O 1
ATOM 787 N N . GLY A 1 100 ? -2.796 -4.364 13.344 1.00 94.81 100 GLY A N 1
ATOM 788 C CA . GLY A 1 100 ? -2.338 -5.518 12.576 1.00 94.81 100 GLY A CA 1
ATOM 789 C C . GLY A 1 100 ? -0.821 -5.749 12.688 1.00 94.81 100 GLY A C 1
ATOM 790 O O . GLY A 1 100 ? -0.117 -5.037 13.405 1.00 94.81 100 GLY A O 1
ATOM 791 N N . PRO A 1 101 ? -0.265 -6.743 11.988 1.00 95.50 101 PRO A N 1
ATOM 792 C CA . PRO A 1 101 ? 1.168 -7.057 12.026 1.00 95.50 101 PRO A CA 1
ATOM 793 C C . PRO A 1 101 ? 2.074 -5.902 11.552 1.00 95.50 101 PRO A C 1
ATOM 795 O O . PRO A 1 101 ? 1.740 -5.193 10.603 1.00 95.50 101 PRO A O 1
ATOM 798 N N . THR A 1 102 ? 3.244 -5.727 12.194 1.00 95.00 102 THR A N 1
ATOM 799 C CA . THR A 1 102 ? 4.164 -4.592 11.927 1.00 95.00 102 THR A CA 1
ATOM 800 C C . THR A 1 102 ? 5.587 -4.959 11.493 1.00 95.00 102 THR A C 1
ATOM 802 O O . THR A 1 102 ? 6.275 -4.109 10.929 1.00 95.00 102 THR A O 1
ATOM 805 N N . ARG A 1 103 ? 6.084 -6.178 11.769 1.00 86.56 103 ARG A N 1
ATOM 806 C CA . ARG A 1 103 ? 7.526 -6.494 11.607 1.00 86.56 103 ARG A CA 1
ATOM 807 C C . ARG A 1 103 ? 7.879 -7.827 10.958 1.00 86.56 103 ARG A C 1
ATOM 809 O O . ARG A 1 103 ? 9.008 -7.963 10.494 1.00 86.56 103 ARG A O 1
ATOM 816 N N . ARG A 1 104 ? 6.987 -8.818 10.933 1.00 91.00 104 ARG A N 1
ATOM 817 C CA . ARG A 1 104 ? 7.289 -10.117 10.314 1.00 91.00 104 ARG A CA 1
ATOM 818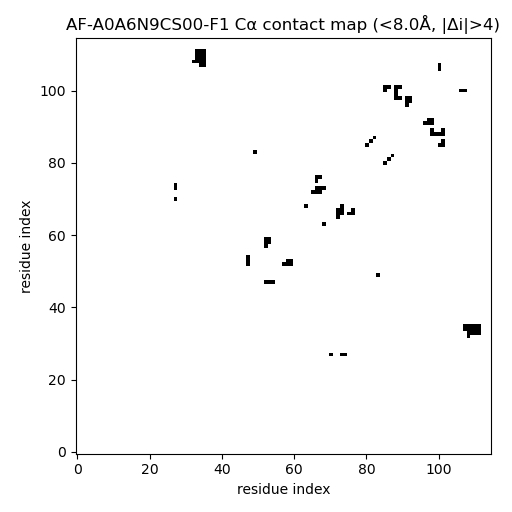 C C . ARG A 1 104 ? 6.576 -10.210 8.975 1.00 91.00 104 ARG A C 1
ATOM 820 O O . ARG A 1 104 ? 5.354 -10.171 8.9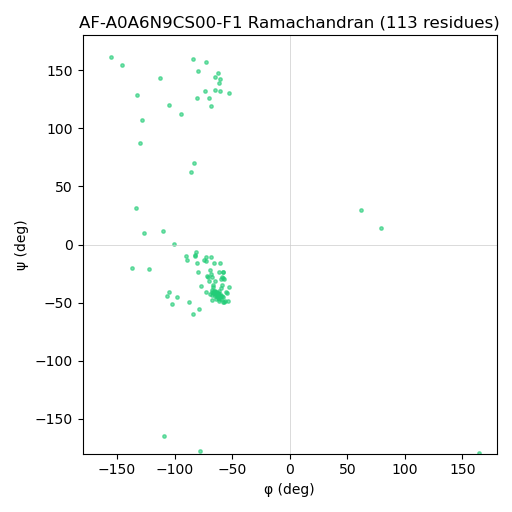35 1.00 91.00 104 ARG A O 1
ATOM 827 N N . CYS A 1 105 ? 7.342 -10.374 7.897 1.00 92.94 105 CYS A N 1
ATOM 828 C CA . CYS A 1 105 ? 6.806 -10.411 6.533 1.00 92.94 105 CYS A CA 1
ATOM 829 C C . CYS A 1 105 ? 5.695 -11.462 6.387 1.00 92.94 105 CYS A C 1
ATOM 831 O O . CYS A 1 105 ? 4.662 -11.189 5.791 1.00 92.94 105 CYS A O 1
ATOM 833 N N . LEU A 1 106 ? 5.891 -12.636 6.997 1.00 92.31 106 LEU A N 1
ATOM 834 C CA . LEU A 1 106 ? 4.960 -13.768 6.953 1.00 92.31 106 LEU A CA 1
ATOM 835 C C . LEU A 1 106 ? 3.682 -13.573 7.777 1.00 92.31 106 LEU A C 1
ATOM 837 O O . LEU A 1 106 ? 2.774 -14.378 7.636 1.00 92.31 106 LEU A O 1
ATOM 841 N N . ASP A 1 107 ? 3.595 -12.544 8.623 1.00 92.00 107 ASP A N 1
ATOM 842 C CA . ASP A 1 107 ? 2.353 -12.267 9.353 1.00 92.00 107 ASP A CA 1
ATOM 843 C C . ASP A 1 107 ? 1.341 -11.529 8.451 1.00 92.00 107 ASP A C 1
ATOM 845 O O . ASP A 1 107 ? 0.140 -11.617 8.685 1.00 92.00 107 ASP A O 1
ATOM 849 N N . CYS A 1 108 ? 1.816 -10.832 7.407 1.00 92.44 108 CYS A N 1
ATOM 850 C CA . CYS A 1 108 ? 0.977 -10.241 6.355 1.00 92.44 108 CYS A CA 1
ATOM 851 C C . CYS A 1 108 ? 0.912 -11.139 5.113 1.00 92.44 108 CYS A C 1
ATOM 853 O O . CYS A 1 108 ? -0.155 -11.336 4.536 1.00 92.44 108 CYS A O 1
ATOM 855 N N . HIS A 1 109 ? 2.066 -11.663 4.685 1.00 93.38 109 HIS A N 1
ATOM 856 C CA . HIS A 1 109 ? 2.204 -12.429 3.450 1.00 93.38 109 HIS A CA 1
ATOM 857 C C . HIS A 1 109 ? 1.827 -13.894 3.638 1.00 93.38 109 HIS A C 1
ATOM 859 O O . HIS A 1 109 ? 2.674 -14.792 3.631 1.00 93.38 109 HIS A O 1
ATOM 865 N N . VAL A 1 110 ? 0.532 -14.116 3.825 1.00 88.25 110 VAL A N 1
ATOM 866 C CA . VAL A 1 110 ? -0.086 -15.435 3.905 1.00 88.25 110 VAL A CA 1
ATOM 867 C C . VAL A 1 110 ? -0.988 -15.645 2.695 1.00 88.25 110 VAL A C 1
ATOM 869 O O . VAL A 1 110 ? -1.635 -14.712 2.221 1.00 88.25 110 VAL A O 1
ATOM 872 N N . ALA A 1 111 ? -1.020 -16.875 2.181 1.00 80.31 111 ALA A N 1
ATOM 873 C CA . ALA A 1 111 ? -1.954 -17.243 1.123 1.00 80.31 111 ALA A CA 1
ATOM 874 C C . ALA A 1 111 ? -3.397 -17.074 1.616 1.00 80.31 111 ALA A C 1
ATOM 876 O O . ALA A 1 111 ? -3.694 -17.442 2.756 1.00 80.31 111 ALA A O 1
ATOM 877 N N . ASP A 1 112 ? -4.279 -16.548 0.764 1.00 68.06 112 ASP A N 1
ATOM 878 C CA . ASP A 1 112 ? -5.711 -16.547 1.053 1.00 68.06 112 ASP A CA 1
ATOM 879 C C . ASP A 1 112 ? -6.222 -17.998 1.001 1.00 68.06 112 ASP A C 1
ATOM 881 O O . ASP A 1 112 ? -6.073 -18.660 -0.033 1.00 68.06 112 ASP A O 1
ATOM 885 N N . PRO A 1 113 ? -6.763 -18.549 2.103 1.00 64.88 113 PRO A N 1
ATOM 886 C CA . PRO A 1 113 ? -7.321 -19.894 2.091 1.00 64.88 113 PRO A CA 1
ATOM 887 C C . PRO A 1 113 ? -8.606 -20.015 1.252 1.00 64.88 113 PRO A C 1
ATOM 889 O O . PRO A 1 113 ? -9.040 -21.144 1.011 1.00 64.88 113 PRO A O 1
ATOM 892 N N . PHE A 1 114 ? -9.211 -18.903 0.813 1.00 57.50 114 PHE A N 1
ATOM 893 C CA . PHE A 1 114 ? -10.463 -18.886 0.055 1.00 57.50 114 PHE A CA 1
ATOM 894 C C . PHE A 1 114 ? -10.341 -18.013 -1.213 1.00 57.50 114 PHE A C 1
ATOM 896 O O . PHE A 1 114 ? -10.660 -16.828 -1.156 1.00 57.50 114 PHE A O 1
ATOM 903 N N . PRO A 1 115 ? -9.878 -18.583 -2.345 1.00 51.31 115 PRO A N 1
ATOM 904 C CA . PRO A 1 115 ? -9.740 -17.864 -3.615 1.00 51.31 115 PRO A CA 1
ATOM 905 C C . PRO A 1 115 ? -11.080 -17.474 -4.256 1.00 51.31 115 PRO A C 1
ATOM 907 O O . PRO A 1 115 ?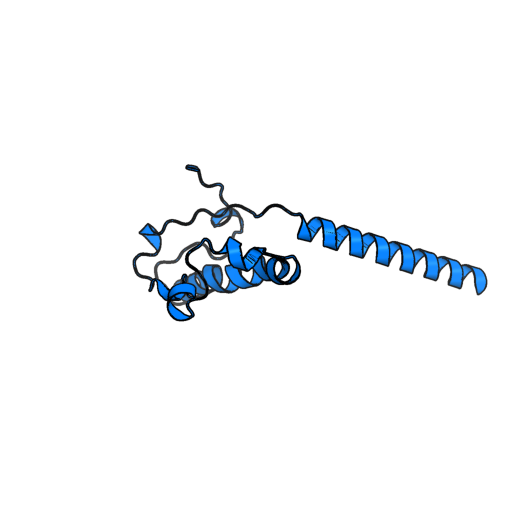 -12.082 -18.204 -4.057 1.00 51.31 115 PRO A O 1
#

Nearest PDB structures (foldseek):
  1gws-assembly1_A  TM=6.353E-01  e=2.245E-01  Nitratidesulfovibrio vulgaris str. Hildenborough

Radius of gyration: 20.84 Å; Cα contacts (8 Å, |Δi|>4): 56; chains: 1; bounding box: 64×31×45 Å

Solvent-accessible surface area (backbone atoms only — not comparable to full-atom values): 6983 Å² total; per-residue (Å²): 110,72,67,59,50,52,52,52,50,52,52,50,51,52,50,50,52,54,51,53,52,52,52,51,50,55,61,70,68,51,78,83,78,46,60,61,80,63,64,82,83,46,69,88,56,62,68,55,80,76,42,45,36,74,76,74,66,79,58,91,75,61,72,55,71,64,42,49,66,41,73,91,42,33,78,46,38,65,61,53,49,44,59,52,56,32,47,49,17,42,52,26,50,75,72,71,43,91,56,64,70,67,84,57,69,68,72,47,49,32,76,62,93,74,129

pLDDT: mean 90.38, std 7.95, range [51.31, 98.06]

Mean predicted aligned error: 6.17 Å

Foldseek 3Di:
DVVVVVVVVVVVVVVVVVVVVVVLVCLLPPDDQDFDDDVVVVVVPDPCLPPVCVVVVPDDDDPCVPQSVDSVRVVCNVVVCCVRQQVVQVVCVVVVHDGQDHPDPPSGRDDDPPD

Sequence (115 aa):
MRLLIIVVVALALTLWFWTSETQRRMVAEAPLLPVNFAHADHRTENCVDCHHNFVDRTGSGLCFDCHERSAEVGHLLEAQFHGLCRDCHVTRQVAGDPHGPTRRCLDCHVADPFP

Secondary structure (DSSP, 8-state):
-HHHHHHHHHHHHHHHHHHHHHHHHHHHTPPPPP----GGGGTTS-HHHH-THHHH---SS-HHHHHTSSHHHHTTHHHHHIIIIIHHHHHHHHHT------S-HHHH----S--